Protein AF-A0A928DZF5-F1 (afdb_monomer)

Secondary structure (DSSP, 8-state):
--THHHHHHHHHHHHHHHHHHHTT-----PPP-----TT--HHHHHHHHHHHHSSTT-STTTSTTSSPPP-----B--SPEEEEEEEETTEEEEEEE--TT----HHHHHH-GGGGGSSBPPHHHHHHHHHHS----TT-SS----

Foldseek 3Di:
DDPVVVVVVVVVVVVVVVVVVVVPPDPDPDDDDDDDDVVDDLVNQQVVCCVVPVGSQNDLQSDPPSPHDDDDDADFFQFFDQPDFDQDPNDTDRDGHRPNCLDDDVVCVVVDPVNCVVGDADPQQVVLCVVPVAGDHHPHHVDHPD

Radius of gyration: 27.25 Å; Cα contacts (8 Å, |Δi|>4): 140; chains: 1; bounding box: 41×89×59 Å

Structure (mmCIF, N/CA/C/O backbone):
data_AF-A0A928DZF5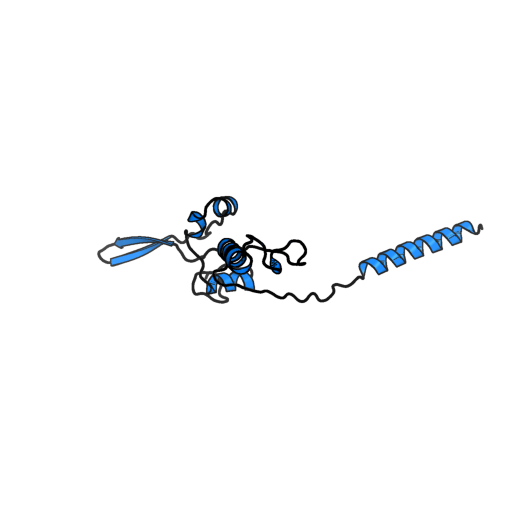-F1
#
_entry.id   AF-A0A928DZF5-F1
#
loop_
_atom_site.group_PDB
_atom_site.id
_atom_site.type_symbol
_atom_site.label_atom_id
_atom_site.label_alt_id
_atom_site.label_comp_id
_atom_site.label_asym_id
_atom_site.label_entity_id
_atom_site.label_seq_id
_atom_site.pdbx_PDB_ins_code
_atom_site.Cartn_x
_atom_site.Cartn_y
_atom_site.Cartn_z
_atom_site.occupancy
_atom_site.B_iso_or_equiv
_atom_site.auth_seq_id
_atom_site.auth_comp_id
_atom_site.auth_asym_id
_atom_site.auth_atom_id
_atom_site.pdbx_PDB_model_num
ATOM 1 N N . MET A 1 1 ? -12.318 -64.826 -29.717 1.00 54.22 1 MET A N 1
ATOM 2 C CA . MET A 1 1 ? -12.133 -63.683 -28.789 1.00 54.22 1 MET A CA 1
ATOM 3 C C . MET A 1 1 ? -10.911 -62.895 -29.239 1.00 54.22 1 MET A C 1
ATOM 5 O O . MET A 1 1 ? -9.787 -63.355 -29.081 1.00 54.22 1 MET A O 1
ATOM 9 N N . SER A 1 2 ? -11.149 -61.798 -29.955 1.00 54.31 2 SER A N 1
ATOM 10 C CA . SER A 1 2 ? -10.166 -61.104 -30.790 1.00 54.31 2 SER A CA 1
ATOM 11 C C . SER A 1 2 ? -9.195 -60.254 -29.963 1.00 54.31 2 SER A C 1
ATOM 13 O O . SER A 1 2 ? -9.577 -59.607 -28.991 1.00 54.31 2 SER A O 1
ATOM 15 N N . ARG A 1 3 ? -7.921 -60.228 -30.381 1.00 53.31 3 ARG A N 1
ATOM 16 C CA . ARG A 1 3 ? -6.817 -59.442 -29.786 1.00 53.31 3 ARG A CA 1
ATOM 17 C C . ARG A 1 3 ? -7.132 -57.945 -29.594 1.00 53.31 3 ARG A C 1
ATOM 19 O O . ARG A 1 3 ? -6.470 -57.289 -28.798 1.00 53.31 3 ARG A O 1
ATOM 26 N N . LEU A 1 4 ? -8.157 -57.434 -30.276 1.00 50.91 4 LEU A N 1
ATOM 27 C CA . LEU A 1 4 ? -8.632 -56.052 -30.220 1.00 50.91 4 LEU A CA 1
ATOM 28 C C . LEU A 1 4 ? -9.221 -55.655 -28.854 1.00 50.91 4 LEU A C 1
ATOM 30 O O . LEU A 1 4 ? -8.973 -54.540 -28.406 1.00 50.91 4 LEU A O 1
ATOM 34 N N . SER A 1 5 ? -9.907 -56.556 -28.134 1.00 53.28 5 SER A N 1
ATOM 35 C CA . SER A 1 5 ? -10.489 -56.219 -26.817 1.00 53.28 5 SER A CA 1
ATOM 36 C C . SER A 1 5 ? -9.453 -56.121 -25.692 1.00 53.28 5 SER A C 1
ATOM 38 O O . SER A 1 5 ? -9.679 -55.455 -24.686 1.00 53.28 5 SER A O 1
ATOM 40 N N . ARG A 1 6 ? -8.284 -56.757 -25.861 1.00 54.53 6 ARG A N 1
ATOM 41 C CA . ARG A 1 6 ? -7.164 -56.652 -24.910 1.00 54.53 6 ARG A CA 1
ATOM 42 C C . ARG A 1 6 ? -6.336 -55.383 -25.117 1.00 54.53 6 ARG A C 1
ATOM 44 O O . ARG A 1 6 ? -5.649 -54.963 -24.192 1.00 54.53 6 ARG A O 1
ATOM 51 N N . LEU A 1 7 ? -6.387 -54.781 -26.307 1.00 52.38 7 LEU A N 1
ATOM 52 C CA . LEU A 1 7 ? -5.652 -53.556 -26.626 1.00 52.38 7 LEU A CA 1
ATOM 53 C C . LEU A 1 7 ? -6.384 -52.314 -26.094 1.00 52.38 7 LEU A C 1
ATOM 55 O O . LEU A 1 7 ? -5.748 -51.447 -25.499 1.00 52.38 7 LEU A O 1
ATOM 59 N N . SER A 1 8 ? -7.717 -52.274 -26.209 1.00 55.91 8 SER A N 1
ATOM 60 C CA . SER A 1 8 ? -8.543 -51.175 -25.686 1.00 55.91 8 SER A CA 1
ATOM 61 C C . SER A 1 8 ? -8.507 -51.078 -24.157 1.00 55.91 8 SER A C 1
ATOM 63 O O . SER A 1 8 ? -8.401 -49.980 -23.616 1.00 55.91 8 SER A O 1
ATOM 65 N N . GLY A 1 9 ? -8.502 -52.216 -23.452 1.00 59.19 9 GLY A N 1
ATOM 66 C CA . GLY A 1 9 ? -8.404 -52.250 -21.989 1.00 59.19 9 GLY A CA 1
ATOM 67 C C . GLY A 1 9 ? -7.073 -51.715 -21.455 1.00 59.19 9 GLY A C 1
ATOM 68 O O . GLY A 1 9 ? -7.071 -50.974 -20.475 1.00 59.19 9 GLY A O 1
ATOM 69 N N . ARG A 1 10 ? -5.952 -52.033 -22.126 1.00 60.06 10 ARG A N 1
ATOM 70 C CA . ARG A 1 10 ? -4.596 -51.564 -21.766 1.00 60.06 10 ARG A CA 1
ATOM 71 C C . ARG A 1 10 ? -4.377 -50.090 -22.107 1.00 60.06 10 ARG A C 1
ATOM 73 O O . ARG A 1 10 ? -3.664 -49.399 -21.387 1.00 60.06 10 ARG A O 1
ATOM 80 N N . PHE A 1 11 ? -5.012 -49.607 -23.173 1.00 61.97 11 PHE A N 1
ATOM 81 C CA . PHE A 1 11 ? -4.984 -48.195 -23.546 1.00 61.97 11 PHE A CA 1
ATOM 82 C C . PHE A 1 11 ? -5.766 -47.337 -22.543 1.00 61.97 11 PHE A C 1
ATOM 84 O O . PHE A 1 11 ? -5.259 -46.324 -22.070 1.00 61.97 11 PHE A O 1
ATOM 91 N N . LEU A 1 12 ? -6.958 -47.789 -22.135 1.00 62.44 12 LEU A N 1
ATOM 92 C CA . LEU A 1 12 ? -7.787 -47.077 -21.162 1.00 62.44 12 LEU A CA 1
ATOM 93 C C . LEU A 1 12 ? -7.151 -47.049 -19.762 1.00 62.44 12 LEU A C 1
ATOM 95 O O . LEU A 1 12 ? -7.156 -46.007 -19.112 1.00 62.44 12 LEU A O 1
ATOM 99 N N . THR A 1 13 ? -6.540 -48.154 -19.314 1.00 64.19 13 THR A N 1
ATOM 100 C CA . THR A 1 13 ? -5.786 -48.162 -18.043 1.00 64.19 13 THR A CA 1
ATOM 101 C C . THR A 1 13 ? -4.553 -47.266 -18.100 1.00 64.19 13 THR A C 1
ATOM 103 O O . THR A 1 13 ? -4.286 -46.572 -17.125 1.00 64.19 13 THR A O 1
ATOM 106 N N . GLY A 1 14 ? -3.835 -47.227 -19.228 1.00 63.25 14 GLY A N 1
ATOM 107 C CA . GLY A 1 14 ? -2.700 -46.320 -19.418 1.00 63.25 14 GLY A CA 1
ATOM 108 C C . GLY A 1 14 ? -3.099 -44.847 -19.309 1.00 63.25 14 GLY A C 1
ATOM 109 O O . GLY A 1 14 ? -2.495 -44.114 -18.535 1.00 63.25 14 GLY A O 1
ATOM 110 N N . VAL A 1 15 ? -4.164 -44.435 -20.006 1.00 67.62 15 VAL A N 1
ATOM 111 C CA . VAL A 1 15 ? -4.669 -43.049 -19.974 1.00 67.62 15 VAL A CA 1
ATOM 112 C C . VAL A 1 15 ? -5.109 -42.640 -18.567 1.00 67.62 15 VAL A C 1
ATOM 114 O O . VAL A 1 15 ? -4.741 -41.561 -18.110 1.00 67.62 15 VAL A O 1
ATOM 117 N N . VAL A 1 16 ? -5.838 -43.502 -17.850 1.00 64.06 16 VAL A N 1
ATOM 118 C CA . VAL A 1 16 ? -6.275 -43.218 -16.471 1.00 64.06 16 VAL A CA 1
ATOM 119 C C . VAL A 1 16 ? -5.079 -43.115 -15.521 1.00 64.06 16 VAL A C 1
ATOM 121 O O . VAL A 1 16 ? -5.028 -42.192 -14.710 1.00 64.06 16 VAL A O 1
ATOM 124 N N . LEU A 1 17 ? -4.085 -44.000 -15.646 1.00 59.22 17 LEU A N 1
ATOM 125 C CA . LEU A 1 17 ? -2.887 -43.964 -14.804 1.00 59.22 17 LEU A CA 1
ATOM 126 C C . LEU A 1 17 ? -2.062 -42.690 -15.052 1.00 59.22 17 LEU A C 1
ATOM 128 O O . LEU A 1 17 ? -1.599 -42.071 -14.099 1.00 59.22 17 LEU A O 1
ATOM 132 N N . THR A 1 18 ? -1.928 -42.252 -16.309 1.00 59.38 18 THR A N 1
ATOM 133 C CA . THR A 1 18 ? -1.253 -40.991 -16.657 1.00 59.38 18 THR A CA 1
ATOM 134 C C . THR A 1 18 ? -2.018 -39.772 -16.139 1.00 59.38 18 THR A C 1
ATOM 136 O O . THR A 1 18 ? -1.397 -38.840 -15.632 1.00 59.38 18 THR A O 1
ATOM 139 N N . PHE A 1 19 ? -3.354 -39.782 -16.194 1.00 56.56 19 PHE A N 1
ATOM 140 C CA . PHE A 1 19 ? -4.178 -38.677 -15.693 1.00 56.56 19 PHE A CA 1
ATOM 141 C C . PHE A 1 19 ? -4.098 -38.541 -14.161 1.00 56.56 19 PHE A C 1
ATOM 143 O O . PHE A 1 19 ? -3.925 -37.436 -13.653 1.00 56.56 19 PHE A O 1
ATOM 150 N N . VAL A 1 20 ? -4.125 -39.661 -13.427 1.00 59.38 20 VAL A N 1
ATOM 151 C CA . VAL A 1 20 ? -3.987 -39.693 -11.954 1.00 59.38 20 VAL A CA 1
ATOM 152 C C . VAL A 1 20 ? -2.565 -39.326 -11.500 1.00 59.38 20 VAL A C 1
ATOM 154 O O . VAL A 1 20 ? -2.377 -38.660 -10.477 1.00 59.38 20 VAL A O 1
ATOM 157 N N . PHE A 1 21 ? -1.543 -39.701 -12.274 1.00 52.56 21 PHE A N 1
ATOM 158 C CA . PHE A 1 21 ? -0.160 -39.301 -12.000 1.00 52.56 21 PHE A CA 1
ATOM 159 C C . PHE A 1 21 ? 0.060 -37.799 -12.260 1.00 52.56 21 PHE A C 1
ATOM 161 O O . PHE A 1 21 ? 0.794 -37.145 -11.522 1.00 52.56 21 PHE A O 1
ATOM 168 N N . CYS A 1 22 ? -0.636 -37.219 -13.247 1.00 51.69 22 CYS A N 1
ATOM 169 C CA . CYS A 1 22 ? -0.554 -35.793 -13.570 1.00 51.69 22 CYS A CA 1
ATOM 170 C C . CYS A 1 22 ? -1.191 -34.893 -12.495 1.00 51.69 22 CYS A C 1
ATOM 172 O O . CYS A 1 22 ? -0.672 -33.814 -12.219 1.00 51.69 22 CYS A O 1
ATOM 174 N N . THR A 1 23 ? -2.267 -35.334 -11.833 1.00 54.06 23 THR A N 1
ATOM 175 C CA . THR A 1 23 ? -2.904 -34.574 -10.737 1.00 54.06 23 THR A CA 1
ATOM 176 C C . THR A 1 23 ? -2.110 -34.589 -9.429 1.00 54.06 23 THR A C 1
ATOM 178 O O . THR A 1 23 ? -2.434 -33.845 -8.510 1.00 54.06 23 THR A O 1
ATOM 181 N N . SER A 1 24 ? -1.070 -35.423 -9.337 1.00 49.09 24 SER A N 1
ATOM 182 C CA . SER A 1 24 ? -0.222 -35.555 -8.144 1.00 49.09 24 SER A CA 1
ATOM 183 C C . SER A 1 24 ? 1.024 -34.659 -8.186 1.00 49.09 24 SER A C 1
ATOM 185 O O . SER A 1 24 ? 1.870 -34.742 -7.293 1.00 49.09 24 SER A O 1
ATOM 187 N N . PHE A 1 25 ? 1.152 -33.788 -9.197 1.00 49.50 25 PHE A N 1
ATOM 188 C CA . PHE A 1 25 ? 2.203 -32.774 -9.245 1.00 49.50 25 PHE A CA 1
ATOM 189 C C . PHE A 1 25 ? 1.964 -31.696 -8.179 1.00 49.50 25 PHE A C 1
ATOM 191 O O . PHE A 1 25 ? 1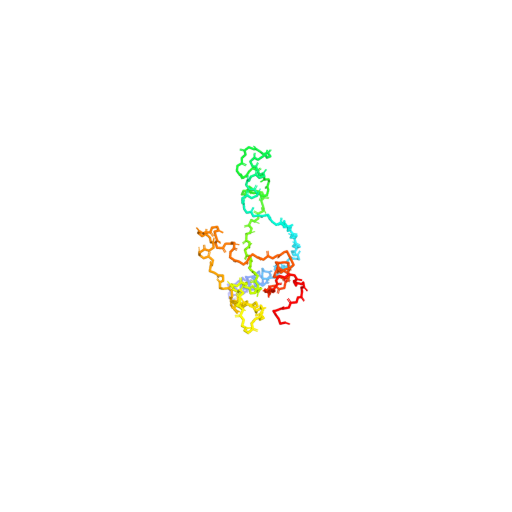.363 -30.657 -8.419 1.00 49.50 25 PHE A O 1
ATOM 198 N N . ILE A 1 26 ? 2.477 -31.998 -6.987 1.00 54.84 26 ILE A N 1
ATOM 199 C CA . ILE A 1 26 ? 3.396 -31.142 -6.242 1.00 54.84 26 ILE A CA 1
ATOM 200 C C . ILE A 1 26 ? 2.851 -29.719 -6.042 1.00 54.84 26 ILE A C 1
ATOM 202 O O . ILE A 1 26 ? 3.170 -28.794 -6.788 1.00 54.84 26 ILE A O 1
ATOM 206 N N . PHE A 1 27 ? 2.144 -29.509 -4.928 1.00 54.97 27 PHE A N 1
ATOM 207 C CA . PHE A 1 27 ? 2.275 -28.243 -4.207 1.00 54.97 27 PHE A CA 1
ATOM 208 C C . PHE A 1 27 ? 3.742 -28.135 -3.776 1.00 54.97 27 PHE A C 1
ATOM 210 O O . PHE A 1 27 ? 4.126 -28.561 -2.686 1.00 54.97 27 PHE A O 1
ATOM 217 N N . ALA A 1 28 ? 4.598 -27.652 -4.677 1.00 58.12 28 ALA A N 1
ATOM 218 C CA . ALA A 1 28 ? 5.959 -27.295 -4.329 1.00 58.12 28 ALA A CA 1
ATOM 219 C C . ALA A 1 28 ? 5.837 -26.284 -3.196 1.00 58.12 28 ALA A C 1
ATOM 221 O O . ALA A 1 28 ? 5.043 -25.348 -3.301 1.00 58.12 28 ALA A O 1
ATOM 222 N N . LYS A 1 29 ? 6.578 -26.483 -2.104 1.00 58.41 29 LYS A N 1
ATOM 223 C CA . LYS A 1 29 ? 6.626 -25.491 -1.034 1.00 58.41 29 LYS A CA 1
ATOM 224 C C . LYS A 1 29 ? 7.207 -24.209 -1.625 1.00 58.41 29 LYS A C 1
ATOM 226 O O . LYS A 1 29 ? 8.420 -24.069 -1.766 1.00 58.41 29 LYS A O 1
ATOM 231 N N . THR A 1 30 ? 6.330 -23.303 -2.020 1.00 73.75 30 THR A N 1
ATOM 232 C CA .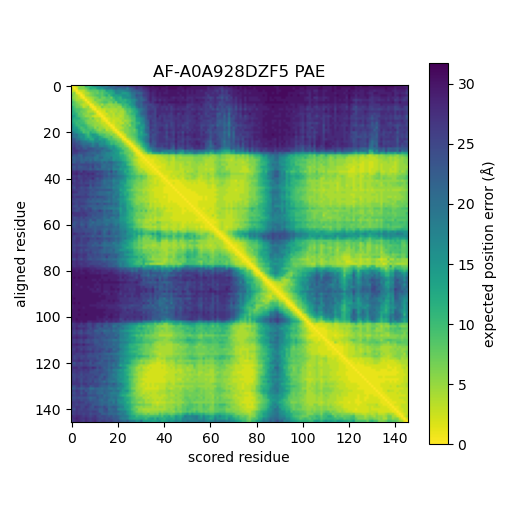 THR A 1 30 ? 6.679 -21.979 -2.500 1.00 73.75 30 THR A CA 1
ATOM 233 C C . THR A 1 30 ? 7.084 -21.156 -1.292 1.00 73.75 30 THR A C 1
ATOM 235 O O . THR A 1 30 ? 6.342 -21.025 -0.321 1.00 73.75 30 THR A O 1
ATOM 238 N N . ASN A 1 31 ? 8.306 -20.637 -1.326 1.00 82.31 31 ASN A N 1
ATOM 239 C CA . ASN A 1 31 ? 8.745 -19.660 -0.345 1.00 82.31 31 ASN A CA 1
ATOM 240 C C . ASN A 1 31 ? 8.259 -18.291 -0.812 1.00 82.31 31 ASN A C 1
ATOM 242 O O . ASN A 1 31 ? 8.457 -17.928 -1.971 1.00 82.31 31 ASN A O 1
ATOM 246 N N . VAL A 1 32 ? 7.629 -17.543 0.088 1.00 80.88 32 VAL A N 1
ATOM 247 C CA . VAL A 1 32 ? 7.192 -16.173 -0.178 1.00 80.88 32 VAL A CA 1
ATOM 248 C C . VAL A 1 32 ? 8.195 -15.232 0.476 1.00 80.88 32 VAL A C 1
ATOM 250 O O . VAL A 1 32 ? 8.392 -15.279 1.688 1.00 80.88 32 VAL A O 1
ATOM 253 N N . ILE A 1 33 ? 8.840 -14.389 -0.329 1.00 82.00 33 ILE A N 1
ATOM 254 C CA . ILE A 1 33 ? 9.684 -13.290 0.149 1.00 82.00 33 ILE A CA 1
ATOM 255 C C . ILE A 1 33 ? 8.897 -12.004 -0.084 1.00 82.00 33 ILE A C 1
ATOM 257 O O . ILE A 1 33 ? 8.612 -11.656 -1.228 1.00 82.00 33 ILE A O 1
ATOM 261 N N . ILE A 1 34 ? 8.537 -11.310 0.997 1.00 80.75 34 ILE A N 1
ATOM 262 C CA . ILE A 1 34 ? 7.837 -10.024 0.937 1.00 80.75 34 ILE A CA 1
ATOM 263 C C . ILE A 1 34 ? 8.838 -8.927 1.284 1.00 80.75 34 ILE A C 1
ATOM 265 O O . ILE A 1 34 ? 9.401 -8.917 2.377 1.00 80.75 34 ILE A O 1
ATOM 269 N N . MET A 1 35 ? 9.052 -7.999 0.355 1.00 82.56 35 MET A N 1
ATOM 270 C CA . MET A 1 35 ? 9.820 -6.779 0.595 1.00 82.56 35 MET A CA 1
ATOM 271 C C . MET A 1 35 ? 8.839 -5.628 0.790 1.00 82.56 35 MET A C 1
ATOM 273 O O . MET A 1 35 ? 8.120 -5.267 -0.139 1.00 82.56 35 MET A O 1
ATOM 277 N N . VAL A 1 36 ? 8.798 -5.069 1.998 1.00 83.12 36 VAL A N 1
ATOM 278 C CA . VAL A 1 36 ? 7.936 -3.930 2.333 1.00 83.12 36 VAL A CA 1
ATOM 279 C C . VAL A 1 36 ? 8.777 -2.661 2.343 1.00 83.12 36 VAL A C 1
ATOM 281 O O . VAL A 1 36 ? 9.833 -2.621 2.973 1.00 83.12 36 VAL A O 1
ATOM 284 N N . VAL A 1 37 ? 8.299 -1.622 1.660 1.00 85.06 37 VAL A N 1
ATOM 285 C CA . VAL A 1 37 ? 8.902 -0.286 1.680 1.00 85.06 37 VAL A CA 1
ATOM 286 C C . VAL A 1 37 ? 7.897 0.688 2.274 1.00 85.06 37 VAL A C 1
ATOM 288 O O . VAL A 1 37 ? 6.859 0.964 1.674 1.00 85.06 37 VAL A O 1
ATOM 291 N N . ASP A 1 38 ? 8.209 1.202 3.461 1.00 86.31 38 ASP A N 1
ATOM 292 C CA . ASP A 1 38 ? 7.379 2.208 4.121 1.00 86.31 38 ASP A CA 1
ATOM 293 C C . ASP A 1 38 ? 7.392 3.524 3.320 1.00 86.31 38 ASP A C 1
ATOM 295 O O . ASP A 1 38 ? 8.441 3.965 2.845 1.00 86.31 38 ASP A O 1
ATOM 299 N N . GLY A 1 39 ? 6.216 4.114 3.095 1.00 83.56 39 GLY A N 1
ATOM 300 C CA . GLY A 1 39 ? 6.035 5.309 2.261 1.00 83.56 39 GLY A CA 1
ATOM 301 C C . GLY A 1 39 ? 6.346 5.129 0.763 1.00 83.56 39 GLY A C 1
ATOM 302 O O . GLY A 1 39 ? 6.312 6.103 0.006 1.00 83.56 39 GLY A O 1
ATOM 303 N N . GLY A 1 40 ? 6.637 3.906 0.306 1.00 84.25 40 GLY A N 1
ATOM 304 C CA . GLY A 1 40 ? 7.072 3.597 -1.059 1.00 84.25 40 GLY A CA 1
ATOM 305 C C . GLY A 1 40 ? 5.940 3.541 -2.088 1.00 84.25 40 GLY A C 1
ATOM 306 O O . GLY A 1 40 ? 5.641 2.478 -2.622 1.00 84.25 40 GLY A O 1
ATOM 307 N N . GLY A 1 41 ? 5.299 4.670 -2.393 1.00 83.69 41 GLY A N 1
ATOM 308 C CA . GLY A 1 41 ? 4.290 4.733 -3.461 1.00 83.69 41 GLY A CA 1
ATOM 309 C C . GLY A 1 41 ? 4.883 4.600 -4.875 1.00 83.69 41 GLY A C 1
ATOM 310 O O . GLY A 1 41 ? 6.078 4.810 -5.085 1.00 83.69 41 GLY A O 1
ATOM 311 N N . TYR A 1 42 ? 4.034 4.349 -5.883 1.00 83.25 42 TYR A N 1
ATOM 312 C CA . TYR A 1 42 ? 4.443 4.227 -7.297 1.00 83.25 42 TYR A CA 1
ATOM 313 C C . TYR A 1 42 ? 5.333 5.383 -7.790 1.00 83.25 42 TYR A C 1
ATOM 315 O O . TYR A 1 42 ? 6.292 5.171 -8.530 1.00 83.25 42 TYR A O 1
ATOM 323 N N . GLY A 1 43 ? 5.044 6.616 -7.360 1.00 87.44 43 GLY A N 1
ATOM 324 C CA . GLY A 1 43 ? 5.845 7.791 -7.710 1.00 87.44 43 GLY A CA 1
ATOM 325 C C . GLY A 1 43 ? 7.267 7.747 -7.145 1.00 87.44 43 GLY A C 1
ATOM 326 O O . GLY A 1 43 ? 8.213 8.043 -7.870 1.00 87.44 43 GLY A O 1
ATOM 327 N N . ALA A 1 44 ? 7.437 7.320 -5.887 1.00 89.00 44 ALA A N 1
ATOM 328 C CA . ALA A 1 44 ? 8.752 7.220 -5.248 1.00 89.00 44 ALA A CA 1
ATOM 329 C C . ALA A 1 44 ? 9.655 6.234 -6.002 1.00 89.00 44 ALA A C 1
ATOM 331 O O . ALA A 1 44 ? 10.830 6.502 -6.252 1.00 89.00 44 ALA A O 1
ATOM 332 N N . TYR A 1 45 ? 9.066 5.130 -6.447 1.00 88.56 45 TYR A N 1
ATOM 333 C CA . TYR A 1 45 ? 9.718 4.112 -7.254 1.00 88.56 45 TYR A CA 1
ATOM 334 C C . TYR A 1 45 ? 10.152 4.634 -8.632 1.00 88.56 45 TYR A C 1
ATOM 336 O O . TYR A 1 45 ? 11.316 4.474 -9.007 1.00 88.56 45 TYR A O 1
ATOM 344 N N . ARG A 1 46 ? 9.260 5.314 -9.362 1.00 90.62 46 ARG A N 1
ATOM 345 C CA . ARG A 1 46 ? 9.569 5.900 -10.680 1.00 90.62 46 ARG A CA 1
ATOM 346 C C . ARG A 1 46 ? 10.648 6.981 -10.602 1.00 90.62 46 ARG A C 1
ATOM 348 O O . ARG A 1 46 ? 11.594 6.956 -11.382 1.00 90.62 46 ARG A O 1
ATOM 355 N N . ILE A 1 47 ? 10.570 7.878 -9.617 1.00 92.12 47 ILE A N 1
ATOM 356 C CA . ILE A 1 47 ? 11.597 8.908 -9.386 1.00 92.12 47 ILE A CA 1
ATOM 357 C C . ILE A 1 47 ? 12.942 8.257 -9.045 1.00 92.12 47 ILE A C 1
ATOM 359 O O . ILE A 1 47 ? 13.969 8.641 -9.599 1.00 92.12 47 ILE A O 1
ATOM 363 N N . SER A 1 48 ? 12.946 7.234 -8.185 1.00 91.38 48 SER A N 1
ATOM 364 C CA . SER A 1 48 ? 14.171 6.495 -7.849 1.00 91.38 48 SER A CA 1
ATOM 365 C C . SER A 1 48 ? 14.791 5.823 -9.076 1.00 91.38 48 SER A C 1
ATOM 367 O O . SER A 1 48 ? 16.014 5.792 -9.220 1.00 91.38 48 SER A O 1
ATOM 369 N N . SER A 1 49 ? 13.954 5.313 -9.983 1.00 93.25 49 SER A N 1
ATOM 370 C CA . SER A 1 49 ? 14.404 4.757 -11.256 1.00 93.25 49 SER A CA 1
ATOM 371 C C . SER A 1 49 ? 15.050 5.822 -12.140 1.00 93.25 49 SER A C 1
ATOM 373 O O . SER A 1 49 ? 16.177 5.621 -12.598 1.00 93.25 49 SER A O 1
ATOM 375 N N . GLN A 1 50 ? 14.384 6.963 -12.326 1.00 95.38 50 GLN A N 1
ATOM 376 C CA . GLN A 1 50 ? 14.898 8.067 -13.140 1.00 95.38 50 GLN A CA 1
ATOM 377 C C . GLN A 1 50 ? 16.214 8.604 -12.578 1.00 95.38 50 GLN A C 1
ATOM 379 O O . GLN A 1 50 ? 17.165 8.803 -13.327 1.00 95.38 50 GLN A O 1
ATOM 384 N N . TYR A 1 51 ? 16.308 8.758 -11.257 1.00 94.88 51 TYR A N 1
ATOM 385 C CA . TYR A 1 51 ? 17.532 9.193 -10.592 1.00 94.88 51 TYR A CA 1
ATOM 386 C C . TYR A 1 51 ? 18.703 8.232 -10.835 1.00 94.88 51 TYR A C 1
ATOM 388 O O . TYR A 1 51 ? 19.819 8.664 -11.110 1.00 94.88 51 TYR A O 1
ATOM 396 N N . ARG A 1 52 ? 18.462 6.918 -10.746 1.00 94.31 52 ARG A N 1
ATOM 397 C CA . ARG A 1 52 ? 19.524 5.907 -10.850 1.00 94.31 52 ARG A CA 1
ATOM 398 C C . ARG A 1 52 ? 19.910 5.561 -12.286 1.00 94.31 52 ARG A C 1
ATOM 400 O O . ARG A 1 52 ? 21.062 5.222 -12.534 1.00 94.31 52 ARG A O 1
ATOM 407 N N . THR A 1 53 ? 18.943 5.547 -13.196 1.00 94.38 53 THR A N 1
ATOM 408 C CA . THR A 1 53 ? 19.102 4.970 -14.544 1.00 94.38 53 THR A CA 1
ATOM 409 C C . THR A 1 53 ? 18.839 5.966 -15.667 1.00 94.38 53 THR A C 1
ATOM 411 O O . THR A 1 53 ? 19.165 5.676 -16.810 1.00 94.38 53 THR A O 1
ATOM 414 N N . GLY A 1 54 ? 18.246 7.124 -15.367 1.00 94.38 54 GLY A N 1
ATOM 415 C CA . GLY A 1 54 ? 17.719 8.049 -16.372 1.00 94.38 54 GLY A CA 1
ATOM 416 C C . GLY A 1 54 ? 16.386 7.605 -16.986 1.00 94.38 54 GLY A C 1
ATOM 417 O O . GLY A 1 54 ? 15.780 8.365 -17.734 1.00 94.38 54 GLY A O 1
ATOM 418 N N . GLU A 1 55 ? 15.895 6.408 -16.654 1.00 92.31 55 GLU A N 1
ATOM 419 C CA . GLU A 1 55 ? 14.681 5.821 -17.220 1.00 92.31 55 GLU A CA 1
ATOM 420 C C . GLU A 1 55 ? 13.561 5.716 -16.177 1.00 92.31 55 GLU A C 1
ATOM 422 O O . GLU A 1 55 ? 13.798 5.472 -14.994 1.00 92.31 55 GLU A O 1
ATOM 427 N N . ASP A 1 56 ? 12.309 5.829 -16.623 1.00 89.38 56 ASP A N 1
ATOM 428 C CA . ASP A 1 56 ? 11.122 5.760 -15.758 1.00 89.38 56 ASP A CA 1
ATOM 429 C C . ASP A 1 56 ? 10.938 4.400 -15.055 1.00 89.38 56 ASP A C 1
ATOM 431 O O . ASP A 1 56 ? 10.444 4.344 -13.930 1.00 89.38 56 ASP A O 1
ATOM 435 N N . ARG A 1 57 ? 11.353 3.306 -15.709 1.00 89.44 57 ARG A N 1
ATOM 436 C CA . ARG A 1 57 ? 11.232 1.917 -15.222 1.00 89.44 57 ARG A CA 1
ATOM 437 C C . ARG A 1 57 ? 12.502 1.087 -15.479 1.00 89.44 57 ARG A C 1
ATOM 439 O O . ARG A 1 57 ? 12.431 -0.086 -15.833 1.00 89.44 57 ARG A O 1
ATOM 446 N N . GLY A 1 58 ? 13.672 1.696 -15.310 1.00 89.50 58 GLY A N 1
ATOM 447 C CA . GLY A 1 58 ? 14.984 1.083 -15.544 1.00 89.50 58 GLY A CA 1
ATOM 448 C C . GLY A 1 58 ? 15.486 0.167 -14.418 1.00 89.50 58 GLY A C 1
ATOM 449 O O . GLY A 1 58 ? 16.471 -0.552 -14.608 1.00 89.50 58 GLY A O 1
ATOM 450 N N . LEU A 1 59 ? 14.837 0.153 -13.245 1.00 88.38 59 LEU A N 1
ATOM 451 C CA . LEU A 1 59 ? 15.237 -0.716 -12.130 1.00 88.38 59 LEU A CA 1
ATOM 452 C C . LEU A 1 59 ? 14.969 -2.201 -12.443 1.00 88.38 59 LEU A C 1
ATOM 454 O O . LEU A 1 59 ? 13.915 -2.515 -12.993 1.00 88.38 59 LEU A O 1
ATOM 458 N N . PRO A 1 60 ? 15.858 -3.138 -12.047 1.00 86.12 60 PRO A N 1
ATOM 459 C CA . PRO A 1 60 ? 15.740 -4.555 -12.416 1.00 86.12 60 PRO A CA 1
ATOM 460 C C . PRO A 1 60 ? 14.395 -5.212 -12.078 1.00 86.12 60 PRO A C 1
ATOM 462 O O . PRO A 1 60 ? 13.910 -6.041 -12.837 1.00 86.12 60 PRO A O 1
ATOM 465 N N . PHE A 1 61 ? 13.771 -4.820 -10.966 1.00 83.19 61 PHE A N 1
ATOM 466 C CA . PHE A 1 61 ? 12.489 -5.369 -10.513 1.00 83.19 61 PHE A CA 1
ATOM 467 C C . PHE A 1 61 ? 11.258 -4.726 -11.180 1.00 83.19 61 PHE A C 1
ATOM 469 O O . PHE A 1 61 ? 10.142 -5.175 -10.950 1.00 83.19 61 PHE A O 1
ATOM 476 N N . MET A 1 62 ? 11.439 -3.675 -11.988 1.00 84.69 62 MET A N 1
ATOM 477 C CA . MET A 1 62 ? 10.358 -3.012 -12.734 1.00 84.69 62 MET A CA 1
ATOM 478 C C . MET A 1 62 ? 10.255 -3.469 -14.187 1.00 84.69 62 MET A C 1
ATOM 480 O O . MET A 1 62 ? 9.256 -3.166 -14.852 1.00 84.69 62 MET A O 1
ATOM 484 N N . LYS A 1 63 ? 11.293 -4.141 -14.695 1.00 83.06 63 LYS A N 1
ATOM 485 C CA . LYS A 1 63 ? 11.336 -4.613 -16.075 1.00 83.06 63 LYS A CA 1
ATOM 486 C C . LYS A 1 63 ? 10.469 -5.859 -16.228 1.00 83.06 63 LYS A C 1
ATOM 488 O O . LYS A 1 63 ? 10.495 -6.748 -15.380 1.00 83.06 63 LYS A O 1
ATOM 493 N N . ALA A 1 64 ? 9.718 -5.922 -17.326 1.00 72.69 64 ALA A N 1
ATOM 494 C CA . ALA A 1 64 ? 8.797 -7.025 -17.605 1.00 72.69 64 ALA A CA 1
ATOM 495 C C . ALA A 1 64 ? 9.508 -8.387 -17.743 1.00 72.69 64 ALA A C 1
ATOM 497 O O . ALA A 1 64 ? 8.911 -9.425 -17.480 1.00 72.69 64 ALA A O 1
ATOM 498 N N . ASP A 1 65 ? 10.787 -8.382 -18.122 1.00 78.12 65 ASP A N 1
ATOM 499 C CA . ASP A 1 65 ? 11.652 -9.559 -18.242 1.00 78.12 65 ASP A CA 1
ATOM 500 C C . ASP A 1 65 ? 12.365 -9.938 -16.930 1.00 78.12 65 ASP A C 1
ATOM 502 O O . ASP A 1 65 ? 12.997 -10.989 -16.854 1.00 78.12 65 ASP A O 1
ATOM 506 N N . GLY A 1 66 ? 12.242 -9.124 -15.877 1.00 69.44 66 GLY A N 1
ATOM 507 C CA . GLY A 1 66 ? 12.938 -9.331 -14.607 1.00 69.44 66 GLY A CA 1
ATOM 508 C C . GLY A 1 66 ? 12.402 -10.495 -13.769 1.00 69.44 66 GLY A C 1
ATOM 509 O O . GLY A 1 66 ? 13.004 -10.831 -12.753 1.00 69.44 66 GLY A O 1
ATOM 510 N N . GLY A 1 67 ? 11.275 -11.100 -14.160 1.00 77.25 67 GLY A N 1
ATOM 511 C CA . GLY A 1 67 ? 10.629 -12.190 -13.419 1.00 77.25 67 GLY A CA 1
ATOM 512 C C . GLY A 1 67 ? 9.883 -11.746 -12.154 1.00 77.25 67 GLY A C 1
ATOM 513 O O . GLY A 1 67 ? 9.471 -12.592 -11.363 1.00 77.25 67 GLY A O 1
ATOM 514 N N . TRP A 1 68 ? 9.696 -10.437 -11.957 1.00 76.50 68 TRP A N 1
ATOM 515 C CA . TRP A 1 68 ? 9.005 -9.861 -10.801 1.00 76.50 68 TRP A CA 1
ATOM 516 C C . TRP A 1 68 ? 7.589 -9.422 -11.171 1.00 76.50 68 TRP A C 1
ATOM 518 O O . TRP A 1 68 ? 7.354 -8.874 -12.244 1.00 76.50 68 TRP A O 1
ATOM 528 N N . SER A 1 69 ? 6.644 -9.648 -10.260 1.00 74.62 69 SER A N 1
ATOM 529 C CA . SER A 1 69 ? 5.288 -9.101 -10.350 1.00 74.62 69 SER A CA 1
ATOM 530 C C . SER A 1 69 ? 5.160 -7.909 -9.405 1.00 74.62 69 SER A C 1
ATOM 532 O O . SER A 1 69 ? 5.462 -8.025 -8.218 1.00 74.62 69 SER A O 1
ATOM 534 N N . GLU A 1 70 ? 4.728 -6.765 -9.933 1.00 74.38 70 GLU A N 1
ATOM 535 C CA . GLU A 1 70 ? 4.485 -5.547 -9.159 1.00 74.38 70 GLU A CA 1
ATOM 536 C C . GLU A 1 70 ? 3.030 -5.541 -8.674 1.00 74.38 70 GLU A C 1
ATOM 538 O O . GLU A 1 70 ? 2.098 -5.575 -9.476 1.00 74.38 70 GLU A O 1
ATOM 543 N N . PHE A 1 71 ? 2.836 -5.493 -7.356 1.00 74.12 71 PHE A N 1
ATOM 544 C CA . PHE A 1 71 ? 1.522 -5.354 -6.736 1.00 74.12 71 PHE A CA 1
ATOM 545 C C . PHE A 1 71 ? 1.486 -4.052 -5.945 1.00 74.12 71 PHE A C 1
ATOM 547 O O . PHE A 1 71 ? 2.354 -3.811 -5.109 1.00 74.12 71 PHE A O 1
ATOM 554 N N . GLY A 1 72 ? 0.465 -3.229 -6.172 1.00 72.25 72 GLY A N 1
ATOM 555 C CA . GLY A 1 72 ? 0.160 -2.118 -5.279 1.00 72.25 72 GLY A CA 1
ATOM 556 C C . GLY A 1 72 ? -1.026 -2.449 -4.401 1.00 72.25 72 GLY A C 1
ATOM 557 O O . GLY A 1 72 ? -2.057 -2.919 -4.880 1.00 72.25 72 GLY A O 1
ATOM 558 N N . CYS A 1 73 ? -0.890 -2.147 -3.117 1.00 71.44 73 CYS A N 1
ATOM 559 C CA . CYS A 1 73 ? -2.007 -2.116 -2.194 1.00 71.44 73 CYS A CA 1
ATOM 560 C C . CYS A 1 73 ? -2.114 -0.708 -1.616 1.00 71.44 73 CYS A C 1
ATOM 562 O O . CYS A 1 73 ? -1.113 -0.084 -1.266 1.00 71.44 73 CYS A O 1
ATOM 564 N N . THR A 1 74 ? -3.332 -0.195 -1.532 1.00 73.31 74 THR A N 1
ATOM 565 C CA . THR A 1 74 ? -3.622 1.023 -0.781 1.00 73.31 74 THR A CA 1
ATOM 566 C C . THR A 1 74 ? -4.422 0.614 0.441 1.00 73.31 74 THR A C 1
ATOM 568 O O . THR A 1 74 ? -5.381 -0.154 0.331 1.00 73.31 74 THR A O 1
ATOM 571 N N . THR A 1 75 ? -4.055 1.122 1.609 1.00 74.25 75 THR A N 1
ATOM 572 C CA . THR A 1 75 ? -4.830 0.912 2.830 1.00 74.25 75 THR A CA 1
ATOM 573 C C . THR A 1 75 ? -5.274 2.248 3.412 1.00 74.25 75 THR A C 1
ATOM 575 O O . THR A 1 75 ? -4.809 3.306 2.997 1.00 74.25 75 THR A O 1
ATOM 578 N N . TYR A 1 76 ? -6.245 2.192 4.311 1.00 74.19 76 TYR A N 1
ATOM 579 C CA . TYR A 1 76 ? -6.870 3.345 4.941 1.00 74.19 76 TYR A CA 1
ATOM 580 C C . TYR A 1 76 ? -7.054 3.025 6.417 1.00 74.19 76 TYR A C 1
ATOM 582 O O . TYR A 1 76 ? -7.213 1.854 6.786 1.00 74.19 76 TYR A O 1
ATOM 590 N N . SER A 1 77 ? -7.014 4.059 7.248 1.00 79.19 77 SER A N 1
ATOM 591 C CA . SER A 1 77 ? -7.198 3.885 8.681 1.00 79.19 77 SER A CA 1
ATOM 592 C C . SER A 1 77 ? -8.663 3.636 9.025 1.00 79.19 77 SER A C 1
ATOM 594 O O . SER A 1 77 ? -9.553 4.262 8.453 1.00 79.19 77 SER A O 1
ATOM 596 N N . LEU A 1 78 ? -8.926 2.789 10.023 1.00 76.31 78 LEU A N 1
ATOM 597 C CA . LEU A 1 78 ? -10.230 2.778 10.698 1.00 76.31 78 LEU A CA 1
ATOM 598 C C . LEU A 1 78 ? -10.323 3.833 11.810 1.00 76.31 78 LEU A C 1
ATOM 600 O O . LEU A 1 78 ? -11.340 3.899 12.503 1.00 76.31 78 LEU A O 1
ATOM 604 N N . SER A 1 79 ? -9.275 4.636 12.024 1.00 70.38 79 SER A N 1
ATOM 605 C CA . SER A 1 79 ? -9.366 5.805 12.896 1.00 70.38 79 SER A CA 1
ATOM 606 C C . SER A 1 79 ? -10.430 6.758 12.360 1.00 70.38 79 SER A C 1
ATOM 608 O O . SER A 1 79 ? -10.520 6.984 11.154 1.00 70.38 79 SER A O 1
ATOM 610 N N . GLY A 1 80 ? -11.254 7.310 13.251 1.00 63.34 80 GLY A N 1
ATOM 611 C CA . GLY A 1 80 ? -12.205 8.343 12.866 1.00 63.34 80 GLY A CA 1
ATOM 612 C C . GLY A 1 80 ? -11.476 9.587 12.374 1.00 63.34 80 GLY A C 1
ATOM 613 O O . GLY A 1 80 ? -10.421 9.948 12.899 1.00 63.34 80 GLY A O 1
ATOM 614 N N . ILE A 1 81 ? -12.056 10.263 11.384 1.00 59.31 81 ILE A N 1
ATOM 615 C CA . ILE A 1 81 ? -11.608 11.606 11.025 1.00 59.31 81 ILE A CA 1
ATOM 616 C C . ILE A 1 81 ? -12.133 12.531 12.124 1.00 59.31 81 ILE A C 1
ATOM 618 O O . ILE A 1 81 ? -13.328 12.539 12.426 1.00 59.31 81 ILE A O 1
ATOM 622 N N . VAL A 1 82 ? -11.248 13.306 12.747 1.00 55.62 82 VAL A N 1
ATOM 623 C CA . VAL A 1 82 ? -11.664 14.398 13.634 1.00 55.62 82 VAL A CA 1
ATOM 624 C C . VAL A 1 82 ? -12.230 15.487 12.737 1.00 55.62 82 VAL A C 1
ATOM 626 O O . VAL A 1 82 ? -11.481 16.278 12.172 1.00 55.62 82 VAL A O 1
ATOM 629 N N . GLN A 1 83 ? -13.542 15.468 12.520 1.00 52.75 83 GLN A N 1
ATOM 630 C CA . GLN A 1 83 ? -14.171 16.409 11.601 1.00 52.75 83 GLN A CA 1
ATOM 631 C C . GLN A 1 83 ? -14.467 17.741 12.274 1.00 52.75 83 GLN A C 1
ATOM 633 O O . GLN A 1 83 ? -14.390 18.755 11.594 1.00 52.75 83 GLN A O 1
ATOM 638 N N . ASN A 1 84 ? -14.765 17.770 13.579 1.00 54.25 84 ASN A N 1
ATOM 639 C CA . ASN A 1 84 ? -15.082 19.014 14.278 1.00 54.25 84 ASN A CA 1
ATOM 640 C C . ASN A 1 84 ? -14.763 18.944 15.773 1.00 54.25 84 ASN A C 1
ATOM 642 O O . ASN A 1 84 ? -15.007 17.940 16.437 1.00 54.25 84 ASN A O 1
ATOM 646 N N . THR A 1 85 ? -14.315 20.065 16.321 1.00 57.25 85 THR A N 1
ATOM 647 C CA . THR A 1 85 ? -14.318 20.315 17.760 1.00 57.25 85 THR A CA 1
ATOM 648 C C . THR A 1 85 ? -15.597 21.081 18.082 1.00 57.25 85 THR A C 1
ATOM 650 O O . THR A 1 85 ? -15.760 22.213 17.627 1.00 57.25 85 THR A O 1
ATOM 653 N N . LYS A 1 86 ? -16.535 20.484 18.817 1.00 57.38 86 LYS A N 1
ATOM 654 C CA . LYS A 1 86 ? -17.752 21.172 19.260 1.00 57.38 86 LYS A CA 1
ATOM 655 C C . LYS A 1 86 ? -17.570 21.575 20.714 1.00 57.38 86 LYS A C 1
ATOM 657 O O . LYS A 1 86 ? -17.354 20.718 21.559 1.00 57.38 86 LYS A O 1
ATOM 662 N N . VAL A 1 87 ? -17.664 22.868 21.011 1.00 64.25 87 VAL A N 1
ATOM 663 C CA . VAL A 1 87 ? -17.773 23.314 22.402 1.00 64.25 87 VAL A CA 1
ATOM 664 C C . VAL A 1 87 ? -19.229 23.146 22.820 1.00 64.25 87 VAL A C 1
ATOM 666 O O . VAL A 1 87 ? -20.115 23.771 22.236 1.00 64.25 87 VAL A O 1
ATOM 669 N N . VAL A 1 88 ? -19.481 22.265 23.783 1.00 69.69 88 VAL A N 1
ATOM 670 C CA . VAL A 1 88 ? -20.796 22.086 24.411 1.00 69.69 88 VAL A CA 1
ATOM 671 C C . VAL A 1 88 ? -20.599 22.410 25.884 1.00 69.69 88 VAL A C 1
ATOM 673 O O . VAL A 1 88 ? -19.723 21.835 26.519 1.00 69.69 88 VAL A O 1
ATOM 676 N N . ASP A 1 89 ? -21.348 23.385 26.393 1.00 76.38 89 ASP A N 1
ATOM 677 C CA . ASP A 1 89 ? -21.282 23.835 27.791 1.00 76.38 89 ASP A CA 1
ATOM 678 C C . ASP A 1 89 ? -19.883 24.284 28.266 1.00 76.38 89 ASP A C 1
ATOM 680 O O . ASP A 1 89 ? -19.506 24.097 29.416 1.00 76.38 89 ASP A O 1
ATOM 684 N N . GLY A 1 90 ? -19.097 24.898 27.373 1.00 76.19 90 GLY A N 1
ATOM 685 C CA . GLY A 1 90 ? -17.744 25.390 27.679 1.00 76.19 90 GLY A CA 1
ATOM 686 C C . GLY A 1 90 ? -16.645 24.323 27.617 1.00 76.19 90 GLY A C 1
ATOM 687 O O . GLY A 1 90 ? -15.467 24.672 27.655 1.00 76.19 90 GLY A O 1
ATOM 688 N N . GLU A 1 91 ? -17.013 23.055 27.432 1.00 70.06 91 GLU A N 1
ATOM 689 C CA . GLU A 1 91 ? -16.094 21.928 27.280 1.00 70.06 91 GLU A CA 1
ATOM 690 C C . GLU A 1 91 ? -15.856 21.601 25.803 1.00 70.06 91 GLU A C 1
ATOM 692 O O . GLU A 1 91 ? -16.777 21.539 24.982 1.00 70.06 91 GLU A O 1
ATOM 697 N N . VAL A 1 92 ? -14.591 21.377 25.458 1.00 64.81 92 VAL A N 1
ATOM 698 C CA . VAL A 1 92 ? -14.134 21.038 24.107 1.00 64.81 92 VAL A CA 1
ATOM 699 C C . VAL A 1 92 ? -14.438 19.561 23.839 1.00 64.81 92 VAL A C 1
ATOM 701 O O . VAL A 1 92 ? -13.675 18.683 24.233 1.00 64.81 92 VAL A O 1
ATOM 704 N N . GLN A 1 93 ? -15.535 19.261 23.140 1.00 63.12 93 GLN A N 1
ATOM 705 C CA . GLN A 1 93 ? -15.851 17.899 22.704 1.00 63.12 93 GLN A CA 1
ATOM 706 C C . GLN A 1 93 ? -15.279 17.637 21.309 1.00 63.12 93 GLN A C 1
ATOM 708 O O . GLN A 1 93 ? -15.649 18.274 20.319 1.00 63.12 93 GLN A O 1
ATOM 713 N N . GLN A 1 94 ? -14.370 16.672 21.211 1.00 58.28 94 GLN A N 1
ATOM 714 C CA . GLN A 1 94 ? -13.814 16.234 19.936 1.00 58.28 94 GLN A CA 1
ATOM 715 C C . GLN A 1 94 ? -14.816 15.309 19.232 1.00 58.28 94 GLN A C 1
ATOM 717 O O . GLN A 1 94 ? -14.945 14.134 19.578 1.00 58.28 94 GLN A O 1
ATOM 722 N N . ILE A 1 95 ? -15.528 15.825 18.228 1.00 55.47 95 ILE A N 1
ATOM 723 C CA . ILE A 1 95 ? -16.412 15.014 17.390 1.00 55.47 95 ILE A CA 1
ATOM 724 C C . ILE A 1 95 ? -15.544 14.316 16.346 1.00 55.47 95 ILE A C 1
ATOM 726 O O . ILE A 1 95 ? -15.171 14.865 15.305 1.00 55.47 95 ILE A O 1
ATOM 730 N N . THR A 1 96 ? -15.210 13.071 16.659 1.00 56.41 96 THR A N 1
ATOM 731 C CA . THR A 1 96 ? -14.680 12.118 15.692 1.00 56.41 96 THR A CA 1
ATOM 732 C C . THR A 1 96 ? -15.855 11.527 14.931 1.00 56.41 96 THR A C 1
ATOM 734 O O . THR A 1 96 ? -16.639 10.750 15.468 1.00 56.41 96 THR A O 1
ATOM 737 N N . SER A 1 97 ? -15.999 11.898 13.662 1.00 53.78 97 SER A N 1
ATOM 738 C CA . SER A 1 97 ? -16.827 11.120 12.751 1.00 53.78 97 SER A CA 1
ATOM 739 C C . SER A 1 97 ? -16.026 9.864 12.422 1.00 53.78 97 SER A C 1
ATOM 741 O O . SER A 1 97 ? -15.120 9.868 11.577 1.00 53.78 97 SER A O 1
ATOM 743 N N . TYR A 1 98 ? -16.305 8.788 13.144 1.00 50.25 98 TYR A N 1
ATOM 744 C CA . TYR A 1 98 ? -15.898 7.474 12.688 1.00 50.25 98 TYR A CA 1
ATOM 745 C C . TYR A 1 98 ? -16.691 7.203 11.417 1.00 50.25 98 TYR A C 1
ATOM 747 O O . TYR A 1 98 ? -17.913 7.102 11.452 1.00 50.25 98 TYR A O 1
ATOM 755 N N . SER A 1 99 ? -16.010 7.123 10.274 1.00 49.09 99 SER A N 1
ATOM 756 C CA . SER A 1 99 ? -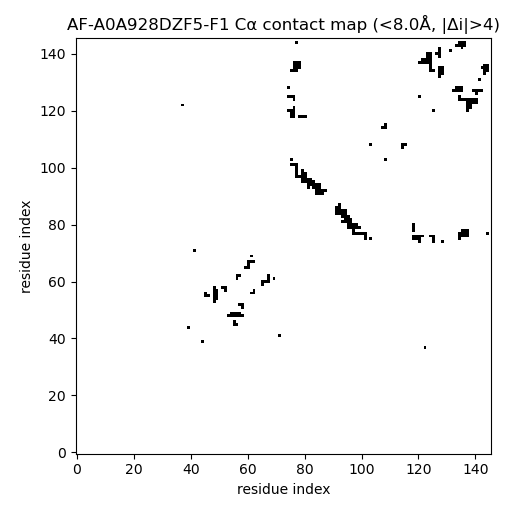16.602 6.364 9.183 1.00 49.09 99 SER A CA 1
ATOM 757 C C . SER A 1 99 ? -16.524 4.917 9.651 1.00 49.09 99 SER A C 1
ATOM 759 O O . SER A 1 99 ? -15.474 4.281 9.579 1.00 49.09 99 SER A O 1
ATOM 761 N N . GLU A 1 100 ? -17.620 4.430 10.234 1.00 50.12 100 GLU A N 1
ATOM 762 C CA . GLU A 1 100 ? -17.724 3.050 10.712 1.00 50.12 100 GLU A CA 1
ATOM 763 C C . GLU A 1 100 ? -17.397 2.054 9.597 1.00 50.12 100 GLU A C 1
ATOM 765 O O . GLU A 1 100 ? -16.975 0.949 9.890 1.00 50.12 100 GLU A O 1
ATOM 770 N N . ASP A 1 101 ? -17.411 2.475 8.334 1.00 51.88 101 ASP A N 1
ATOM 771 C CA . ASP A 1 101 ? -17.061 1.629 7.201 1.00 51.88 101 ASP A CA 1
ATOM 772 C C . ASP A 1 101 ? -15.986 2.188 6.275 1.00 51.88 101 ASP A C 1
ATOM 774 O O . ASP A 1 101 ? -15.772 1.567 5.242 1.00 51.88 101 ASP A O 1
ATOM 778 N N . GLY A 1 102 ? -15.311 3.303 6.622 1.00 55.25 102 GLY A N 1
ATOM 779 C CA . GLY A 1 102 ? -14.284 3.978 5.803 1.00 55.25 102 GLY A CA 1
ATOM 780 C C . GLY A 1 102 ? -14.294 3.532 4.345 1.00 55.25 102 GLY A C 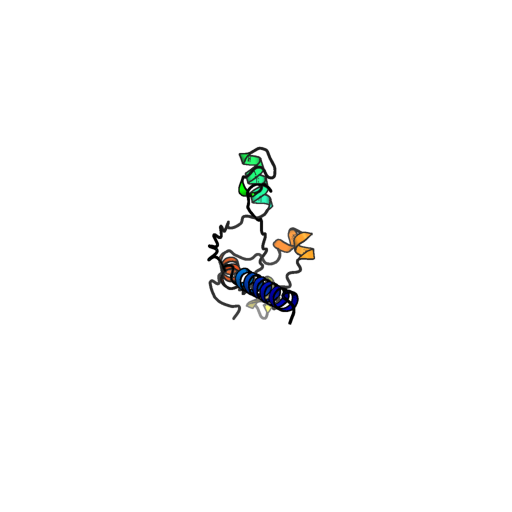1
ATOM 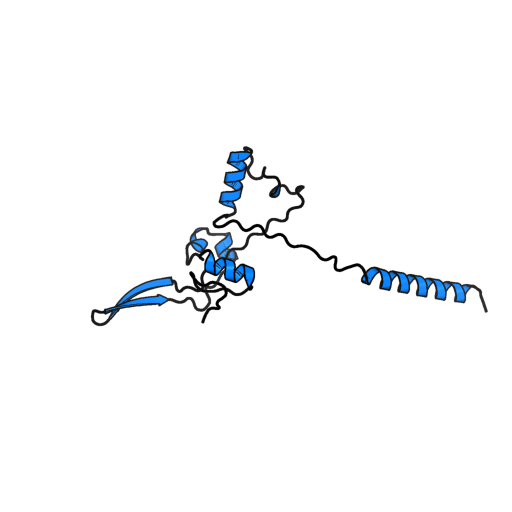781 O O . GLY A 1 102 ? -13.484 2.690 3.975 1.00 55.25 102 GLY A O 1
ATOM 782 N N . SER A 1 103 ? -15.302 3.948 3.570 1.00 62.47 103 SER A N 1
ATOM 783 C CA . SER A 1 103 ? -15.599 3.285 2.300 1.00 62.47 103 SER A CA 1
ATOM 784 C C . SER A 1 103 ? -14.455 3.526 1.321 1.00 62.47 103 SER A C 1
ATOM 786 O O . SER A 1 103 ? -14.364 4.589 0.705 1.00 62.47 103 SER A O 1
ATOM 788 N N . TYR A 1 104 ? -13.558 2.553 1.197 1.00 68.75 104 TYR A N 1
ATOM 789 C CA . TYR A 1 104 ? -12.547 2.569 0.159 1.00 68.75 104 TYR A CA 1
ATOM 790 C C . TYR A 1 104 ? -13.236 2.276 -1.163 1.00 68.75 104 TYR A C 1
ATOM 792 O O . TYR A 1 104 ? -13.607 1.137 -1.446 1.00 68.75 104 TYR A O 1
ATOM 800 N N . ASP A 1 105 ? -13.422 3.323 -1.955 1.00 77.69 105 ASP A N 1
ATOM 801 C CA . ASP A 1 105 ? -13.830 3.183 -3.339 1.00 77.69 105 ASP A CA 1
ATOM 802 C C . ASP A 1 105 ? -12.576 3.151 -4.233 1.00 77.69 105 ASP A C 1
ATOM 804 O O . ASP A 1 105 ? -11.955 4.193 -4.472 1.00 77.69 105 ASP A O 1
ATOM 808 N N . PRO A 1 106 ? -12.178 1.976 -4.752 1.00 77.00 106 PRO A N 1
ATOM 809 C CA . PRO A 1 106 ? -10.978 1.863 -5.570 1.00 77.00 106 PRO A CA 1
ATOM 810 C C . PRO A 1 106 ? -11.011 2.800 -6.776 1.00 77.00 106 PRO A C 1
ATOM 812 O O . PRO A 1 106 ? -9.969 3.344 -7.138 1.00 77.00 106 PRO A O 1
ATOM 815 N N . ALA A 1 107 ? -12.179 3.027 -7.387 1.00 83.12 107 ALA A N 1
ATOM 816 C CA . ALA A 1 107 ? -12.277 3.856 -8.580 1.00 83.12 107 ALA A CA 1
ATOM 817 C C . ALA A 1 107 ? -11.848 5.299 -8.285 1.00 83.12 107 ALA A C 1
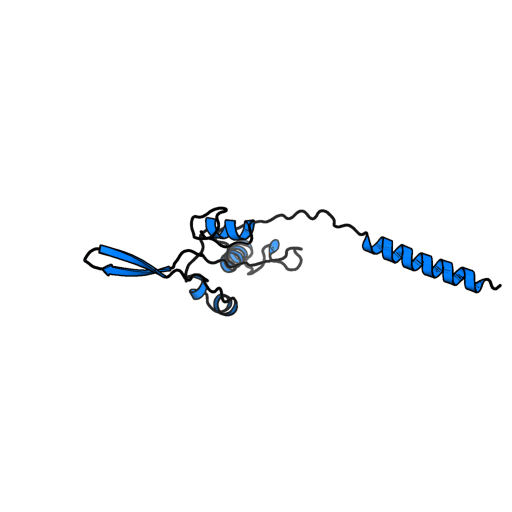ATOM 819 O O . ALA A 1 107 ? -10.968 5.832 -8.963 1.00 83.12 107 ALA A O 1
ATOM 820 N N . THR A 1 108 ? -12.398 5.912 -7.233 1.00 81.25 108 THR A N 1
ATOM 821 C CA . THR A 1 108 ? -12.042 7.289 -6.862 1.00 81.25 108 THR A CA 1
ATOM 822 C C . THR A 1 108 ? -10.616 7.424 -6.342 1.00 81.25 108 THR A C 1
ATOM 824 O O . THR A 1 108 ? -9.975 8.442 -6.621 1.00 81.25 108 THR A O 1
ATOM 827 N N . HIS A 1 109 ? -10.089 6.414 -5.644 1.00 79.00 109 HIS A N 1
ATOM 828 C CA . HIS A 1 109 ? -8.689 6.406 -5.223 1.00 79.00 109 HIS A CA 1
ATOM 829 C C . HIS A 1 109 ? -7.750 6.355 -6.435 1.00 79.00 109 HIS A C 1
ATOM 831 O O . HIS A 1 109 ? -6.842 7.177 -6.526 1.00 79.00 109 HIS A O 1
ATOM 837 N N . TRP A 1 110 ? -8.005 5.505 -7.433 1.00 80.06 110 TRP A N 1
ATOM 838 C CA . TRP A 1 110 ? -7.177 5.455 -8.644 1.00 80.06 110 TRP A CA 1
ATOM 839 C C . TRP A 1 110 ? -7.210 6.741 -9.474 1.00 80.06 110 TRP A C 1
ATOM 841 O O . TRP A 1 110 ? -6.208 7.090 -10.096 1.00 80.06 110 TRP A O 1
ATOM 851 N N . THR A 1 111 ? -8.326 7.474 -9.471 1.00 84.75 111 THR A N 1
ATOM 852 C CA . THR A 1 111 ? -8.458 8.709 -10.259 1.00 84.75 111 THR A CA 1
ATOM 853 C C . THR A 1 111 ? -8.033 9.977 -9.516 1.00 84.75 111 THR A C 1
ATOM 855 O O . THR A 1 111 ? -7.882 11.021 -10.147 1.00 84.75 111 THR A O 1
ATOM 858 N N . SER A 1 112 ? -7.865 9.938 -8.187 1.00 83.31 112 SER A N 1
ATOM 859 C CA . SER A 1 112 ? -7.614 11.140 -7.383 1.00 83.31 112 SER A CA 1
ATOM 860 C C . SER A 1 112 ? -6.588 10.926 -6.275 1.00 83.31 112 SER A C 1
ATOM 862 O O . SER A 1 112 ? -6.819 10.238 -5.280 1.00 83.31 112 SER A O 1
ATOM 864 N N . PHE A 1 113 ? -5.475 11.656 -6.370 1.00 82.06 113 PHE A N 1
ATOM 865 C CA . PHE A 1 113 ? -4.489 11.726 -5.291 1.00 82.06 113 PHE A CA 1
ATOM 866 C C . PHE A 1 113 ? -5.095 12.258 -3.983 1.00 82.06 113 PHE A C 1
ATOM 868 O O . PHE A 1 113 ? -4.770 11.762 -2.910 1.00 82.06 113 PHE A O 1
ATOM 875 N N . ARG A 1 114 ? -6.031 13.216 -4.056 1.00 83.94 114 ARG A N 1
ATOM 876 C CA . ARG A 1 114 ? -6.645 13.816 -2.860 1.00 83.94 114 ARG A CA 1
ATOM 877 C C . ARG A 1 114 ? -7.386 12.801 -1.997 1.00 83.94 114 ARG A C 1
ATOM 879 O O . ARG A 1 114 ? -7.360 12.936 -0.781 1.00 83.94 114 ARG A O 1
ATOM 886 N N . LYS A 1 115 ? -7.97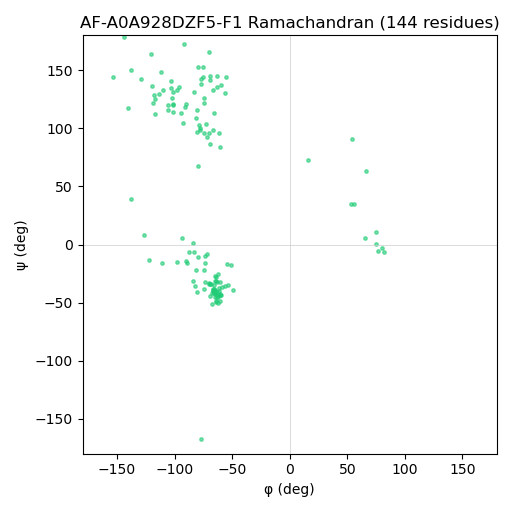2 11.765 -2.601 1.00 79.06 115 LYS A N 1
ATOM 887 C CA . LYS A 1 115 ? -8.646 10.700 -1.849 1.00 79.06 115 LYS A CA 1
ATOM 888 C C . LYS A 1 115 ? -7.702 9.904 -0.956 1.00 79.06 115 LYS A C 1
ATOM 890 O O . LYS A 1 115 ? -8.109 9.464 0.107 1.00 79.06 115 LYS A O 1
ATOM 895 N N . HIS A 1 116 ? -6.422 9.809 -1.304 1.00 77.81 116 HIS A N 1
ATOM 896 C CA . HIS A 1 116 ? -5.421 9.168 -0.449 1.00 77.81 116 HIS A CA 1
ATOM 897 C C . HIS A 1 116 ? -5.032 10.002 0.781 1.00 77.81 116 HIS A C 1
ATOM 899 O O . HIS A 1 116 ? -4.429 9.471 1.709 1.00 77.81 116 HIS A O 1
ATOM 905 N N . LEU A 1 117 ? -5.361 11.297 0.788 1.00 80.56 117 LEU A N 1
ATOM 906 C CA . LEU A 1 117 ? -5.107 12.200 1.914 1.00 80.56 117 LEU A CA 1
ATOM 907 C C . LEU A 1 117 ? -6.272 12.218 2.913 1.00 80.56 117 LEU A C 1
ATOM 909 O O . LEU A 1 117 ? -6.117 12.696 4.035 1.00 80.56 117 LEU A O 1
ATOM 913 N N . GLU A 1 118 ? -7.440 11.715 2.514 1.00 77.69 118 GLU A N 1
ATOM 914 C CA . GLU A 1 118 ? -8.598 11.571 3.388 1.00 77.69 118 GLU A CA 1
ATOM 915 C C . GLU A 1 118 ? -8.375 10.334 4.278 1.00 77.69 118 GLU A C 1
ATOM 917 O O . GLU A 1 118 ? -8.561 9.202 3.848 1.00 77.69 118 GLU A O 1
ATOM 922 N N . ASN A 1 119 ? -7.951 10.558 5.527 1.00 77.69 119 ASN A N 1
ATOM 923 C CA . ASN A 1 119 ? -7.691 9.521 6.539 1.00 77.69 119 ASN A CA 1
ATOM 924 C C . ASN A 1 119 ? -6.505 8.569 6.241 1.00 77.69 119 ASN A C 1
ATOM 926 O O . ASN A 1 119 ? -6.692 7.352 6.094 1.00 77.69 119 ASN A O 1
ATOM 930 N N . PRO A 1 120 ? -5.267 9.096 6.177 1.00 82.69 120 PRO A N 1
ATOM 931 C CA . PRO A 1 120 ? -4.094 8.286 5.885 1.00 82.69 120 PRO A CA 1
ATOM 932 C C . PRO A 1 120 ? -3.859 7.232 6.976 1.00 82.69 120 PRO A C 1
ATOM 934 O O . PRO A 1 120 ? -3.922 7.500 8.179 1.00 82.69 120 PRO A O 1
ATOM 937 N N . THR A 1 121 ? -3.569 6.014 6.532 1.00 86.25 121 THR A N 1
ATOM 938 C CA . THR A 1 121 ? -3.091 4.930 7.394 1.00 86.25 121 THR A CA 1
ATOM 939 C C . THR A 1 121 ? -1.677 5.219 7.894 1.00 86.25 121 THR A C 1
ATOM 941 O O . THR A 1 121 ? -0.858 5.765 7.157 1.00 86.25 121 THR A O 1
ATOM 944 N N . ASP A 1 122 ? -1.369 4.811 9.120 1.00 88.56 122 ASP A N 1
ATOM 945 C CA . ASP A 1 122 ? 0.012 4.745 9.598 1.00 88.56 122 ASP A CA 1
ATOM 946 C C . ASP A 1 122 ? 0.625 3.354 9.352 1.00 88.56 122 ASP A C 1
ATOM 948 O O . ASP A 1 122 ? -0.064 2.411 8.938 1.00 88.56 122 ASP A O 1
ATOM 952 N N . SER A 1 123 ? 1.929 3.221 9.610 1.00 90.94 123 SER A N 1
ATOM 953 C CA . SER A 1 123 ? 2.675 1.978 9.384 1.00 90.94 123 SER A CA 1
ATOM 954 C C . SER A 1 123 ? 2.194 0.830 10.283 1.00 90.94 123 SER A C 1
ATOM 956 O O . SER A 1 123 ? 2.218 -0.327 9.859 1.00 90.94 123 SER A O 1
ATOM 958 N N . ALA A 1 124 ? 1.707 1.122 11.496 1.00 90.06 124 ALA A N 1
ATOM 959 C CA . ALA A 1 124 ? 1.183 0.119 12.427 1.00 90.06 124 ALA A CA 1
ATOM 960 C C . ALA A 1 124 ? -0.122 -0.514 11.914 1.00 90.06 124 ALA A C 1
ATOM 962 O O . ALA A 1 124 ? -0.220 -1.743 11.792 1.00 90.06 124 ALA A O 1
ATOM 963 N N . ALA A 1 125 ? -1.098 0.315 11.532 1.00 89.06 125 ALA A N 1
ATOM 964 C CA . ALA A 1 125 ? -2.364 -0.160 10.988 1.00 89.06 125 ALA A CA 1
ATOM 965 C C . ALA A 1 125 ? -2.184 -0.845 9.626 1.00 89.06 125 ALA A C 1
ATOM 967 O O . ALA A 1 125 ? -2.801 -1.883 9.370 1.00 89.06 125 ALA A O 1
ATOM 968 N N . ALA A 1 126 ? -1.297 -0.317 8.774 1.00 88.62 126 ALA A N 1
ATOM 969 C CA . ALA A 1 126 ? -0.971 -0.919 7.483 1.00 88.62 126 ALA A CA 1
ATOM 970 C C . ALA A 1 126 ? -0.338 -2.309 7.640 1.00 88.62 126 ALA A C 1
ATOM 972 O O . ALA A 1 126 ? -0.769 -3.260 6.987 1.00 88.62 126 ALA A O 1
ATOM 973 N N . THR A 1 127 ? 0.628 -2.451 8.551 1.00 89.44 127 THR A N 1
ATOM 974 C CA . THR A 1 127 ? 1.284 -3.739 8.826 1.00 89.44 127 THR A CA 1
ATOM 975 C C . THR A 1 127 ? 0.294 -4.757 9.380 1.00 89.44 127 THR A C 1
ATOM 977 O O . THR A 1 127 ? 0.299 -5.910 8.955 1.00 89.44 127 THR A O 1
ATOM 980 N N . THR A 1 128 ? -0.608 -4.340 10.274 1.00 90.25 128 THR A N 1
ATOM 981 C CA . THR A 1 128 ? -1.667 -5.218 10.796 1.00 90.25 128 THR A CA 1
ATOM 982 C C . THR A 1 128 ? -2.568 -5.734 9.677 1.00 90.25 128 THR A C 1
ATOM 984 O O . THR A 1 128 ? -2.850 -6.932 9.629 1.00 90.25 128 THR A O 1
ATOM 987 N N . ALA A 1 129 ? -2.957 -4.868 8.738 1.00 89.00 129 ALA A N 1
ATOM 988 C CA . ALA A 1 129 ? -3.775 -5.262 7.596 1.00 89.00 129 ALA A CA 1
ATOM 989 C C . ALA A 1 129 ? -3.043 -6.228 6.651 1.00 89.00 129 ALA A C 1
ATOM 991 O O . ALA A 1 129 ? -3.641 -7.206 6.214 1.00 89.00 129 ALA A O 1
ATOM 992 N N . ILE A 1 130 ? -1.755 -6.004 6.375 1.00 88.56 130 ILE A N 1
ATOM 993 C CA . ILE A 1 130 ? -0.943 -6.906 5.537 1.00 88.56 130 ILE A CA 1
ATOM 994 C C . ILE A 1 130 ? -0.754 -8.269 6.217 1.00 88.56 130 ILE A C 1
ATOM 996 O O . ILE A 1 130 ? -0.845 -9.302 5.561 1.00 88.56 130 ILE A O 1
ATOM 1000 N N . ASN A 1 131 ? -0.503 -8.278 7.527 1.00 90.19 131 ASN A N 1
ATOM 1001 C CA . ASN A 1 131 ? -0.227 -9.498 8.281 1.00 90.19 131 ASN A CA 1
ATOM 1002 C C . ASN A 1 131 ? -1.481 -10.352 8.523 1.00 90.19 131 ASN A C 1
ATOM 1004 O O . ASN A 1 131 ? -1.410 -11.576 8.493 1.00 90.19 131 ASN A O 1
ATOM 1008 N N . THR A 1 132 ? -2.624 -9.716 8.794 1.00 90.12 132 THR A N 1
ATOM 1009 C CA . THR A 1 132 ? -3.838 -10.416 9.255 1.00 90.12 132 THR A CA 1
ATOM 1010 C C . 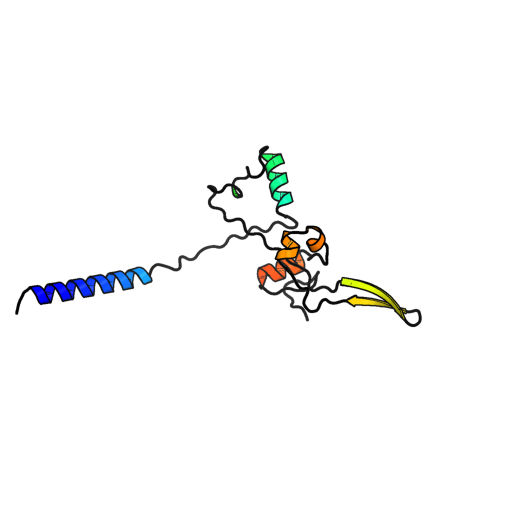THR A 1 132 ? -4.971 -10.431 8.231 1.00 90.12 132 THR A C 1
ATOM 1012 O O . THR A 1 132 ? -5.925 -11.187 8.389 1.00 90.12 132 THR A O 1
ATOM 1015 N N . GLY A 1 133 ? -4.910 -9.584 7.201 1.00 87.31 133 GLY A N 1
ATOM 1016 C CA . GLY A 1 133 ? -6.028 -9.335 6.288 1.00 87.31 133 GLY A CA 1
ATOM 1017 C C . GLY A 1 133 ? -7.145 -8.469 6.886 1.00 87.31 133 GLY A C 1
ATOM 1018 O O . GLY A 1 133 ? -8.127 -8.193 6.200 1.00 87.31 133 GLY A O 1
ATOM 1019 N N . VAL A 1 134 ? -7.009 -8.013 8.138 1.00 86.06 134 VAL A N 1
ATOM 1020 C CA . VAL A 1 134 ? -8.020 -7.224 8.855 1.00 86.06 134 VAL A CA 1
ATOM 1021 C C . VAL A 1 134 ? -7.504 -5.809 9.113 1.00 86.06 134 VAL A C 1
ATOM 1023 O O . VAL A 1 134 ? -6.402 -5.602 9.618 1.00 86.06 134 VAL A O 1
ATOM 1026 N N . LYS A 1 135 ? -8.310 -4.806 8.757 1.00 85.00 135 LYS A N 1
ATOM 1027 C CA . LYS A 1 135 ? -7.984 -3.389 8.975 1.00 85.00 135 LYS A CA 1
ATOM 1028 C C . LYS A 1 135 ? -8.151 -2.994 10.444 1.00 85.00 135 LYS A C 1
ATOM 1030 O O . LYS A 1 135 ? -8.983 -3.549 11.155 1.00 85.00 135 LYS A O 1
ATOM 1035 N N . THR A 1 136 ? -7.400 -1.981 10.877 1.00 86.12 136 THR A N 1
ATOM 1036 C CA . THR A 1 136 ? -7.442 -1.459 12.252 1.00 86.12 136 THR A CA 1
ATOM 1037 C C . THR A 1 136 ? -7.246 0.064 12.297 1.00 86.12 136 THR A C 1
ATOM 1039 O O . THR A 1 136 ? -7.128 0.720 11.259 1.00 86.12 136 THR A O 1
ATOM 1042 N N . LYS A 1 137 ? -7.288 0.648 13.498 1.00 86.19 137 LYS A N 1
ATOM 1043 C CA . LYS A 1 137 ? -7.061 2.084 13.744 1.00 86.19 137 LYS A CA 1
ATOM 1044 C C . LYS A 1 137 ? -5.560 2.391 13.753 1.00 86.19 137 LYS A C 1
ATOM 1046 O O . LYS A 1 137 ? -4.762 1.526 14.108 1.00 86.19 137 LYS A O 1
ATOM 1051 N N . ASN A 1 138 ? -5.182 3.624 13.416 1.00 86.88 138 ASN A N 1
ATOM 1052 C CA . ASN A 1 138 ? -3.783 4.063 13.494 1.00 86.88 138 ASN A CA 1
ATOM 1053 C C . ASN A 1 138 ? -3.209 3.845 14.905 1.00 86.88 138 ASN A C 1
ATOM 1055 O O . ASN A 1 138 ? -3.920 3.985 15.904 1.00 86.88 138 ASN A O 1
ATOM 1059 N N . GLY A 1 139 ? -1.929 3.488 14.972 1.00 87.38 139 GLY A N 1
ATOM 1060 C CA . GLY A 1 139 ? -1.202 3.171 16.201 1.00 87.38 139 GLY A CA 1
ATOM 1061 C C . GLY A 1 139 ? -1.437 1.758 16.744 1.00 87.38 139 GLY A C 1
ATOM 1062 O O . GLY A 1 139 ? -0.824 1.392 17.746 1.00 87.38 139 GLY A O 1
ATOM 1063 N N . ARG A 1 140 ? -2.301 0.946 16.119 1.00 86.75 140 ARG A N 1
ATOM 1064 C CA . ARG A 1 140 ? -2.601 -0.420 16.572 1.00 86.75 140 ARG A CA 1
ATOM 1065 C C . ARG A 1 140 ? -1.800 -1.460 15.791 1.00 86.75 140 ARG A C 1
ATOM 1067 O O . ARG A 1 140 ? -1.771 -1.443 14.563 1.00 86.75 140 ARG A O 1
ATOM 1074 N N . ILE A 1 141 ? -1.189 -2.395 16.520 1.00 91.19 141 ILE A N 1
ATOM 1075 C CA . ILE A 1 141 ? -0.452 -3.535 15.964 1.00 91.19 141 ILE A CA 1
ATOM 1076 C C . ILE A 1 141 ? -1.146 -4.819 16.399 1.00 91.19 141 ILE A C 1
ATOM 1078 O O . ILE A 1 141 ? -1.318 -5.047 17.593 1.00 91.19 141 ILE A O 1
ATOM 1082 N N . ASN A 1 142 ? -1.507 -5.661 15.430 1.00 88.56 142 ASN A N 1
ATOM 1083 C CA . ASN A 1 142 ? -2.114 -6.975 15.662 1.00 88.56 142 ASN A CA 1
ATOM 1084 C C . ASN A 1 142 ? -3.354 -6.926 16.576 1.00 88.56 142 ASN A C 1
ATOM 1086 O O . ASN A 1 142 ? -3.593 -7.821 17.383 1.00 88.56 142 ASN A O 1
ATOM 1090 N N . TYR A 1 143 ? -4.119 -5.844 16.454 1.00 86.00 143 TYR A N 1
ATOM 1091 C CA . TYR A 1 143 ? -5.343 -5.601 17.199 1.00 86.00 143 TYR A CA 1
ATOM 1092 C C . TYR A 1 143 ? -6.439 -5.230 16.213 1.00 86.00 143 TYR A C 1
ATOM 1094 O O . TYR A 1 143 ? -6.176 -4.529 15.230 1.00 86.00 143 TYR A O 1
ATOM 1102 N N . ASP A 1 144 ? -7.657 -5.692 16.460 1.00 75.94 144 ASP A N 1
ATOM 1103 C CA . ASP A 1 144 ? -8.786 -5.387 15.593 1.00 75.94 144 ASP A CA 1
ATOM 1104 C C . ASP A 1 144 ? -9.308 -3.954 15.845 1.00 75.94 144 ASP A C 1
ATOM 1106 O O . ASP A 1 144 ? -8.665 -3.093 16.464 1.00 75.94 144 ASP A O 1
ATOM 1110 N N . ARG A 1 145 ? -10.486 -3.660 15.305 1.00 69.12 145 ARG A N 1
ATOM 1111 C CA . ARG A 1 145 ? -11.152 -2.368 15.477 1.00 69.12 145 ARG A CA 1
ATOM 1112 C C . ARG A 1 145 ? -11.578 -2.066 16.921 1.00 69.12 145 ARG A C 1
ATOM 1114 O O . ARG A 1 145 ? -11.714 -0.872 17.227 1.00 69.12 145 ARG A O 1
ATOM 1121 N N . ASN A 1 146 ? -11.837 -3.073 17.750 1.00 66.62 146 ASN A N 1
ATOM 1122 C CA . ASN A 1 146 ? -12.545 -2.927 19.023 1.00 66.62 146 ASN A CA 1
ATOM 1123 C C . ASN A 1 146 ? -11.582 -2.477 20.117 1.00 66.62 146 ASN A C 1
ATOM 1125 O O . ASN A 1 146 ? -11.129 -3.323 20.897 1.00 66.62 146 ASN A O 1
#

Mean predicted aligned error: 14.02 Å

Solvent-accessible surface area (backbone atoms only — not comparable to full-atom values): 9091 Å² total; per-residue (Å²): 138,65,76,65,67,63,50,56,56,55,49,53,52,49,53,52,52,53,54,59,57,60,74,63,68,65,87,65,88,75,82,84,84,84,85,85,62,86,90,63,45,76,66,56,54,31,52,51,15,29,73,76,63,73,28,67,56,59,41,68,69,62,30,88,85,53,82,50,85,89,81,88,84,86,75,58,26,56,46,45,47,76,76,45,78,44,72,57,97,86,40,84,41,76,43,54,50,55,51,90,68,56,81,82,50,67,69,57,44,76,76,27,75,68,54,61,64,63,54,62,45,39,72,39,14,46,50,24,24,71,75,68,74,47,64,14,27,58,84,32,65,84,47,67,76,125

pLDDT: mean 74.14, std 13.86, range [49.09, 95.38]

Sequence (146 aa):
MSRLSRLSGRFLTGVVLTFVFCTSFIFAKTNVIIMVVDGGGYGAYRISSQYRTGEDRGLPFMKADGGWSEFGCTTYSLSGIVQNTKVVDGEVQQITSYSEDGSYDPATHWTSFRKHLENPTDSAAATTAINTGVKTKNGRINYDRN